Protein AF-A0A838WA69-F1 (afdb_monomer)

Sequence (49 aa):
MSAIATLEWVWWFNHHRLLEPLGYVPPVEYEEAFYRGQETQSIVPALTN

Mean predicted aligned error: 10.22 Å

Solvent-accessible surface area (backbone atoms only — not comparable to full-atom values): 2954 Å² total; per-residue (Å²): 134,57,76,65,61,54,52,54,49,52,50,47,40,64,68,44,64,61,13,57,87,56,74,68,44,56,66,68,63,51,48,52,53,51,51,55,50,51,52,53,63,61,48,57,72,75,69,72,126

pLDDT: mean 79.24, std 11.87, range [53.66, 93.62]

Radius of gyration: 17.78 Å; Cα contacts (8 Å, |Δi|>4): 12; chains: 1; bounding box: 33×13×54 Å

Foldseek 3Di:
DDPVVVVVVVVCCQQPVVCVVVVRDHPVVVVVVVVVVVVVVVVVVVPDD

Structure (mmCIF, N/CA/C/O backbone):
data_AF-A0A838WA69-F1
#
_entry.id   AF-A0A838WA69-F1
#
loop_
_atom_site.group_PDB
_atom_site.id
_atom_site.type_symbol
_atom_site.label_atom_id
_atom_site.label_alt_id
_atom_site.label_comp_id
_atom_site.label_asym_id
_atom_site.label_entity_id
_atom_site.label_seq_id
_atom_site.pdbx_PDB_ins_code
_atom_site.Cartn_x
_atom_site.Cartn_y
_atom_site.Cartn_z
_atom_site.occupancy
_atom_site.B_iso_or_equiv
_atom_site.auth_seq_id
_atom_site.auth_comp_id
_atom_site.auth_asym_id
_atom_site.auth_atom_id
_atom_site.pdbx_PDB_model_num
ATOM 1 N N . MET A 1 1 ? 16.707 -3.195 -17.987 1.00 66.62 1 MET A N 1
ATOM 2 C CA . MET A 1 1 ? 15.422 -2.492 -17.786 1.00 66.62 1 MET A CA 1
ATOM 3 C C . MET A 1 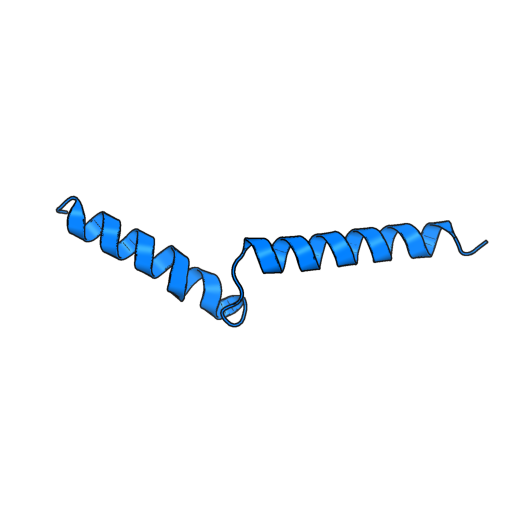1 ? 15.658 -1.013 -18.032 1.00 66.62 1 MET A C 1
ATOM 5 O O . MET A 1 1 ? 16.645 -0.496 -17.524 1.00 66.62 1 MET A O 1
ATOM 9 N N . SER A 1 2 ? 14.845 -0.364 -18.866 1.00 83.19 2 SER A N 1
ATOM 10 C CA . SER A 1 2 ? 14.906 1.093 -19.047 1.00 83.19 2 SER A CA 1
ATOM 11 C C . SER A 1 2 ? 14.235 1.785 -17.856 1.00 83.19 2 SER A C 1
ATOM 13 O O . SER A 1 2 ? 13.326 1.221 -17.252 1.00 83.19 2 SER A O 1
ATOM 15 N N . ALA A 1 3 ? 14.657 3.006 -17.517 1.00 82.81 3 ALA A N 1
ATOM 16 C CA . ALA A 1 3 ? 14.086 3.763 -16.396 1.00 82.81 3 ALA A CA 1
ATOM 17 C C . ALA A 1 3 ? 12.557 3.955 -16.511 1.00 82.81 3 ALA A C 1
ATOM 19 O O . ALA A 1 3 ? 11.855 3.937 -15.505 1.00 82.81 3 ALA A O 1
ATOM 20 N N . ILE A 1 4 ? 12.039 4.054 -17.741 1.00 86.69 4 ILE A N 1
ATOM 21 C CA . ILE A 1 4 ? 10.599 4.139 -18.027 1.00 86.69 4 ILE A CA 1
ATOM 22 C C . ILE A 1 4 ? 9.875 2.843 -17.644 1.00 86.69 4 ILE A C 1
ATOM 24 O O . ILE A 1 4 ? 8.835 2.903 -17.004 1.00 86.69 4 ILE A O 1
ATOM 28 N N . ALA A 1 5 ? 10.438 1.670 -17.955 1.00 88.19 5 ALA A N 1
ATOM 29 C CA . ALA A 1 5 ? 9.810 0.391 -17.611 1.00 88.19 5 ALA A CA 1
ATOM 30 C C . ALA A 1 5 ? 9.667 0.202 -16.090 1.00 88.19 5 ALA A C 1
ATOM 32 O O . ALA A 1 5 ? 8.677 -0.355 -15.622 1.00 88.19 5 ALA A O 1
ATOM 33 N N . THR A 1 6 ? 10.633 0.700 -15.312 1.00 92.94 6 THR A N 1
ATOM 34 C CA . THR A 1 6 ? 10.548 0.693 -13.847 1.00 92.94 6 THR A CA 1
ATOM 35 C C . THR A 1 6 ? 9.465 1.648 -13.341 1.00 92.94 6 THR A C 1
ATOM 37 O O . THR A 1 6 ? 8.713 1.278 -12.443 1.00 92.94 6 THR A O 1
ATOM 40 N N . LEU A 1 7 ? 9.358 2.853 -13.912 1.00 93.19 7 LEU A N 1
ATOM 41 C CA . LEU A 1 7 ? 8.355 3.839 -13.497 1.00 93.19 7 LEU A CA 1
ATOM 42 C C . LEU A 1 7 ? 6.923 3.353 -13.767 1.00 93.19 7 LEU A C 1
ATOM 44 O O . LEU A 1 7 ? 6.071 3.457 -12.887 1.00 93.19 7 LEU A O 1
ATOM 48 N N . GLU A 1 8 ? 6.687 2.754 -14.934 1.00 91.81 8 GLU A N 1
ATOM 49 C CA . GLU A 1 8 ? 5.399 2.149 -15.299 1.00 91.81 8 GLU A CA 1
ATOM 50 C C . GLU A 1 8 ? 4.999 1.031 -14.325 1.00 91.81 8 GLU A C 1
ATOM 52 O O . GLU A 1 8 ? 3.862 0.978 -13.854 1.00 91.81 8 GLU A O 1
ATOM 57 N N . TRP A 1 9 ? 5.949 0.163 -13.958 1.00 93.62 9 TRP A N 1
ATOM 58 C CA . TRP A 1 9 ? 5.696 -0.906 -12.992 1.00 93.62 9 TRP A CA 1
ATOM 59 C C . TRP A 1 9 ? 5.357 -0.362 -11.600 1.00 93.62 9 TRP A C 1
ATOM 61 O O . TRP A 1 9 ? 4.395 -0.825 -10.989 1.00 93.62 9 TRP A O 1
ATOM 71 N N . VAL A 1 10 ? 6.106 0.635 -11.112 1.00 91.62 10 VAL A N 1
ATOM 72 C CA . VAL A 1 10 ? 5.845 1.272 -9.808 1.00 91.62 10 VAL A CA 1
ATOM 73 C C . VAL A 1 10 ? 4.467 1.929 -9.800 1.00 91.62 10 VAL A C 1
ATOM 75 O O . VAL A 1 10 ? 3.712 1.763 -8.842 1.00 91.62 10 VAL A O 1
ATOM 78 N N . TRP A 1 11 ? 4.108 2.641 -10.871 1.00 89.38 11 TRP A N 1
ATOM 79 C CA . TRP A 1 11 ? 2.798 3.274 -10.976 1.00 89.38 11 TRP A CA 1
ATOM 80 C C . TRP A 1 11 ? 1.665 2.240 -10.968 1.00 89.38 11 TRP A C 1
ATOM 82 O O . TRP A 1 11 ? 0.738 2.371 -10.165 1.00 89.38 11 TRP A O 1
ATOM 92 N N . TRP A 1 12 ? 1.762 1.191 -11.792 1.00 90.75 12 TRP A N 1
ATOM 93 C CA . TRP A 1 12 ? 0.766 0.117 -11.842 1.00 90.75 12 TRP A CA 1
ATOM 94 C C . TRP A 1 12 ? 0.644 -0.610 -10.500 1.00 90.75 12 TRP A C 1
ATOM 96 O O . TRP A 1 12 ? -0.465 -0.838 -10.015 1.00 90.75 12 TRP A O 1
ATOM 106 N N . PHE A 1 13 ? 1.770 -0.935 -9.863 1.00 87.94 13 PHE A N 1
ATOM 107 C CA . PHE A 1 13 ? 1.771 -1.612 -8.571 1.00 87.94 13 PHE A CA 1
ATOM 108 C C . PHE A 1 13 ? 1.073 -0.764 -7.498 1.00 87.94 13 PHE A C 1
ATOM 110 O O . PHE A 1 13 ? 0.183 -1.265 -6.812 1.00 87.94 13 PHE A O 1
ATOM 117 N N . ASN A 1 14 ? 1.405 0.527 -7.409 1.00 87.06 14 ASN A N 1
ATOM 118 C CA . ASN A 1 14 ? 0.847 1.428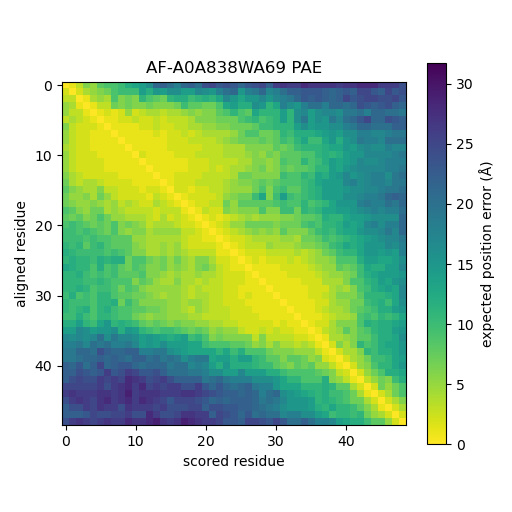 -6.399 1.00 87.06 14 ASN A CA 1
ATOM 119 C C . ASN A 1 14 ? -0.641 1.744 -6.620 1.00 87.06 14 ASN A C 1
ATOM 121 O O . ASN A 1 14 ? -1.376 1.867 -5.646 1.00 87.06 14 ASN A O 1
ATOM 125 N N . HIS A 1 15 ? -1.095 1.867 -7.872 1.00 82.69 15 HIS A N 1
ATOM 126 C CA . HIS A 1 15 ? -2.470 2.298 -8.173 1.00 82.69 15 HIS A CA 1
ATOM 127 C C . HIS A 1 15 ? -3.441 1.152 -8.468 1.00 82.69 15 HIS A C 1
ATOM 129 O O . HIS A 1 15 ? -4.647 1.354 -8.399 1.00 82.69 15 HIS A O 1
ATOM 135 N N . HIS A 1 16 ? -2.949 -0.038 -8.818 1.00 84.19 16 HIS A N 1
ATOM 136 C CA . HIS A 1 16 ? -3.811 -1.168 -9.179 1.00 84.19 16 HIS A CA 1
ATOM 137 C C . HIS A 1 16 ? -3.601 -2.335 -8.228 1.00 84.19 16 HIS A C 1
ATOM 139 O O . HIS A 1 16 ? -4.519 -2.721 -7.510 1.00 84.19 16 HIS A O 1
ATOM 145 N N . ARG A 1 17 ? -2.380 -2.879 -8.183 1.00 84.19 17 ARG A N 1
ATOM 146 C CA . ARG A 1 17 ? -2.092 -4.098 -7.415 1.00 84.19 17 ARG A CA 1
ATOM 147 C C . ARG A 1 17 ? -2.304 -3.900 -5.916 1.00 84.19 17 ARG A C 1
ATOM 149 O O . ARG A 1 17 ? -2.829 -4.787 -5.255 1.00 84.19 17 ARG A O 1
ATOM 156 N N . LEU A 1 18 ? -1.874 -2.758 -5.387 1.00 83.75 18 LEU A N 1
ATOM 157 C CA . LEU A 1 18 ? -1.981 -2.460 -3.964 1.00 83.75 18 LEU A CA 1
ATOM 158 C C . LEU A 1 18 ? -3.424 -2.127 -3.554 1.00 83.75 18 LEU A C 1
ATOM 160 O O . LEU A 1 18 ? -3.821 -2.451 -2.439 1.00 83.75 18 LEU A O 1
ATOM 164 N N . LEU A 1 19 ? -4.221 -1.545 -4.458 1.00 81.06 19 LEU A N 1
ATOM 165 C CA . LEU A 1 19 ? -5.594 -1.142 -4.147 1.00 81.06 19 LEU A CA 1
ATOM 166 C C . LEU A 1 19 ? -6.629 -2.249 -4.380 1.00 81.06 19 LEU A C 1
ATOM 168 O O . LEU A 1 19 ? -7.692 -2.198 -3.773 1.00 81.06 19 LEU A O 1
ATOM 172 N N . GLU A 1 20 ? -6.347 -3.254 -5.216 1.00 84.50 20 GLU A N 1
ATOM 173 C CA . GLU A 1 20 ? -7.270 -4.373 -5.478 1.00 84.50 20 GLU A CA 1
ATOM 174 C C . GLU A 1 20 ? -7.757 -5.052 -4.175 1.00 84.50 20 GLU A C 1
ATOM 176 O O . GLU A 1 20 ? -8.972 -5.161 -3.994 1.00 84.50 20 GLU A O 1
ATOM 181 N N . PRO A 1 21 ? -6.887 -5.416 -3.206 1.00 82.50 21 PRO A N 1
ATOM 182 C CA . PRO A 1 21 ? -7.336 -5.979 -1.928 1.00 82.50 21 PRO A CA 1
ATOM 183 C C . PRO A 1 21 ? -8.085 -4.985 -1.030 1.00 82.50 21 PRO A C 1
ATOM 185 O O . PRO A 1 21 ? -8.858 -5.404 -0.173 1.00 82.50 21 PRO A O 1
ATOM 188 N N . LEU A 1 22 ? -7.854 -3.681 -1.213 1.00 80.06 22 LEU A N 1
ATOM 189 C CA . LEU A 1 22 ? -8.495 -2.601 -0.454 1.00 80.06 22 LEU A CA 1
ATOM 190 C C . LEU A 1 22 ? -9.831 -2.155 -1.077 1.00 80.06 22 LEU A C 1
ATOM 192 O O . LEU A 1 22 ? -10.440 -1.201 -0.600 1.00 80.06 22 LEU A O 1
ATOM 196 N N . GLY A 1 23 ? -10.291 -2.803 -2.154 1.00 84.62 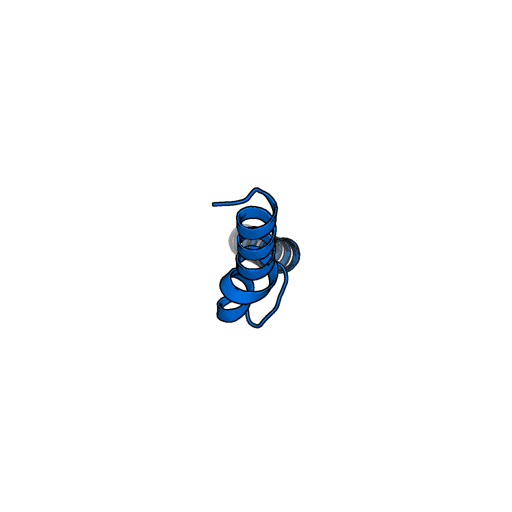23 GLY A N 1
ATOM 197 C CA . GLY A 1 23 ? -11.505 -2.404 -2.872 1.00 84.62 23 GLY A CA 1
ATOM 198 C C . GLY A 1 23 ? -11.346 -1.107 -3.670 1.00 84.62 23 GLY A C 1
ATOM 199 O O . GLY A 1 23 ? -12.315 -0.372 -3.835 1.00 84.62 23 GLY A O 1
ATOM 200 N N . TYR A 1 24 ? -10.137 -0.825 -4.159 1.00 82.50 24 TYR A N 1
ATOM 201 C CA . TYR A 1 24 ? -9.750 0.411 -4.853 1.00 82.50 24 TYR A CA 1
ATOM 202 C C . TYR A 1 24 ? -9.721 1.673 -3.978 1.00 82.50 24 TYR A C 1
ATOM 204 O O . TYR A 1 24 ? -9.656 2.784 -4.501 1.00 82.50 24 TYR A O 1
ATOM 212 N N . VAL A 1 25 ? -9.714 1.513 -2.654 1.00 84.44 25 VAL A N 1
ATOM 213 C CA . VAL A 1 25 ? -9.531 2.619 -1.707 1.00 84.44 25 VAL A CA 1
ATOM 214 C C . VAL A 1 25 ? -8.035 2.926 -1.556 1.00 84.44 25 VAL A C 1
ATOM 216 O O . VAL A 1 25 ? -7.258 2.000 -1.306 1.00 84.44 25 VAL A O 1
ATOM 219 N N . PRO A 1 26 ? -7.603 4.194 -1.694 1.00 82.81 26 PRO A N 1
ATOM 220 C CA . PRO A 1 26 ? -6.229 4.608 -1.437 1.00 82.81 26 PRO A CA 1
ATOM 221 C C . PRO A 1 26 ? -5.734 4.188 -0.043 1.00 82.81 26 PRO A C 1
ATOM 223 O O . PRO A 1 26 ? -6.500 4.237 0.921 1.00 82.81 26 PRO A O 1
ATOM 226 N N . PRO A 1 27 ? -4.442 3.851 0.122 1.00 79.62 27 PRO A N 1
ATOM 227 C CA . PRO A 1 27 ? -3.933 3.312 1.384 1.00 79.62 27 PRO A CA 1
ATOM 228 C C . PRO A 1 27 ? -4.055 4.313 2.523 1.00 79.62 27 PRO A C 1
ATOM 230 O O . PRO A 1 27 ? -4.429 3.933 3.620 1.00 79.62 27 PRO A O 1
ATOM 233 N N . VAL A 1 28 ? -3.832 5.600 2.238 1.00 85.12 28 VAL A N 1
ATOM 234 C CA . VAL A 1 28 ? -3.989 6.679 3.219 1.00 85.12 28 VAL A CA 1
ATOM 235 C C . VAL A 1 28 ? -5.422 6.761 3.750 1.00 85.12 28 VAL A C 1
ATOM 237 O O . VAL A 1 28 ? -5.625 6.845 4.954 1.00 85.12 28 VAL A O 1
ATOM 240 N N . GLU A 1 29 ? -6.428 6.639 2.881 1.00 85.50 29 GLU A N 1
ATOM 241 C CA . GLU A 1 29 ? -7.837 6.672 3.288 1.00 85.50 29 GLU A CA 1
ATOM 242 C C . GLU A 1 29 ? -8.212 5.420 4.095 1.00 85.50 29 GLU A C 1
ATOM 244 O O . GLU A 1 29 ? -8.949 5.504 5.083 1.00 85.50 29 GLU A O 1
ATOM 249 N N . TYR A 1 30 ? -7.676 4.259 3.704 1.00 84.50 30 TYR A N 1
ATOM 250 C CA . TYR A 1 30 ? -7.866 3.003 4.426 1.00 84.50 30 TYR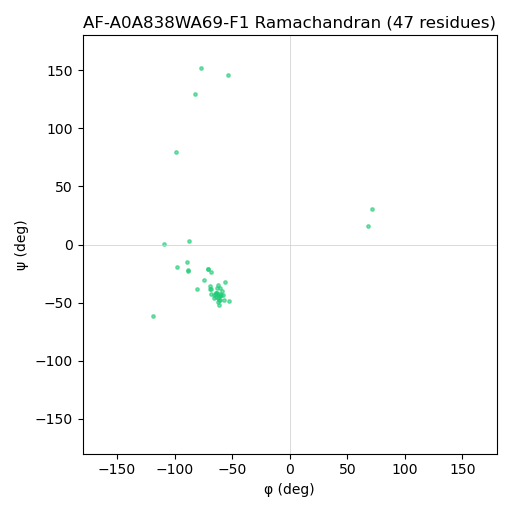 A CA 1
ATOM 251 C C . TYR A 1 30 ? -7.214 3.036 5.818 1.00 84.50 30 TYR A C 1
ATOM 253 O O . TYR A 1 30 ? -7.844 2.660 6.809 1.00 84.50 30 TYR A O 1
ATOM 261 N N . GLU A 1 31 ? -5.976 3.520 5.911 1.00 86.06 31 GLU A N 1
ATOM 262 C CA . GLU A 1 31 ? -5.231 3.681 7.162 1.00 86.06 31 GLU A CA 1
ATOM 263 C C . GLU A 1 31 ? -5.935 4.659 8.102 1.00 86.06 31 GLU A C 1
ATOM 265 O O . GLU A 1 31 ? -6.150 4.341 9.270 1.00 86.06 31 GLU A O 1
ATOM 270 N N . GLU A 1 32 ? -6.378 5.813 7.603 1.00 89.25 32 GLU A N 1
ATOM 271 C CA . GLU A 1 32 ? -7.152 6.768 8.397 1.00 89.25 32 GLU A CA 1
ATOM 272 C C . GLU A 1 32 ? -8.438 6.148 8.957 1.00 89.25 32 GLU A C 1
ATOM 274 O O . GLU A 1 32 ? -8.772 6.352 10.127 1.00 89.25 32 GLU A O 1
ATOM 279 N N . ALA A 1 33 ? -9.174 5.384 8.144 1.00 87.50 33 ALA A N 1
ATOM 280 C CA . ALA A 1 33 ? -10.377 4.694 8.599 1.00 87.50 33 ALA A CA 1
ATOM 281 C C . ALA A 1 33 ? -10.060 3.641 9.674 1.00 87.50 33 ALA A C 1
ATOM 283 O O . ALA A 1 33 ? -10.773 3.558 10.679 1.00 87.50 33 ALA A O 1
ATOM 284 N N . PHE A 1 34 ? -8.978 2.881 9.491 1.00 86.12 34 PHE A N 1
ATOM 285 C CA . PHE A 1 34 ? -8.500 1.894 10.456 1.00 86.12 34 PHE A CA 1
ATOM 286 C C . PHE A 1 34 ? -8.118 2.547 11.792 1.00 86.12 34 PHE A C 1
ATOM 288 O O . PHE A 1 34 ? -8.657 2.159 12.831 1.00 86.12 34 PHE A O 1
ATOM 295 N N . TYR A 1 35 ? -7.277 3.586 11.779 1.00 87.88 35 TYR A N 1
ATOM 296 C CA . TYR A 1 35 ? -6.851 4.284 12.995 1.00 87.88 35 TYR A CA 1
ATOM 297 C C . TYR A 1 35 ? -8.013 4.985 13.710 1.00 87.88 35 TYR A C 1
ATOM 299 O O . TYR A 1 35 ? -8.138 4.842 14.925 1.00 87.88 35 TYR A O 1
ATOM 307 N N . ARG A 1 36 ? -8.934 5.643 12.987 1.00 84.88 36 ARG A N 1
ATOM 308 C CA . ARG A 1 36 ? -10.161 6.205 13.596 1.00 84.88 36 ARG A CA 1
ATOM 309 C C . ARG A 1 36 ? -11.011 5.133 14.288 1.00 84.88 36 ARG A C 1
ATOM 311 O O . ARG A 1 36 ? -11.568 5.368 15.365 1.00 84.88 36 ARG A O 1
ATOM 318 N N . GLY A 1 37 ? -11.123 3.950 13.681 1.00 79.06 37 GLY A N 1
ATOM 319 C CA . GLY A 1 37 ? -11.822 2.808 14.271 1.00 79.06 37 GLY A CA 1
ATOM 320 C C . GLY A 1 37 ? -11.145 2.305 15.547 1.00 79.06 37 GLY A C 1
ATOM 321 O O . GLY A 1 37 ? -11.824 2.052 16.542 1.00 79.06 37 GLY A O 1
ATOM 322 N N . GLN A 1 38 ? -9.814 2.225 15.554 1.00 73.62 38 GLN A N 1
ATOM 323 C CA . GLN A 1 38 ? -9.032 1.821 16.725 1.00 73.62 38 GLN A CA 1
ATOM 324 C C . GLN A 1 38 ? -9.070 2.849 17.865 1.00 73.62 38 GLN A C 1
ATOM 326 O O . GLN A 1 38 ? -9.173 2.462 19.029 1.00 73.62 38 GLN A O 1
ATOM 331 N N . GLU A 1 39 ? -9.040 4.150 17.568 1.00 67.81 39 GLU A N 1
ATOM 332 C CA . GLU A 1 39 ? -9.253 5.198 18.574 1.00 67.81 39 GLU A CA 1
ATOM 333 C C . GLU A 1 39 ? -10.639 5.054 19.206 1.00 67.81 39 GLU A C 1
ATOM 335 O O . GLU A 1 39 ? -10.764 4.975 20.425 1.00 67.81 39 GLU A O 1
ATOM 340 N N . THR A 1 40 ? -11.678 4.882 18.387 1.00 60.97 40 THR A N 1
ATOM 341 C CA . THR A 1 40 ? -13.039 4.639 18.886 1.00 60.97 40 THR A CA 1
ATOM 342 C C . THR A 1 40 ? -13.076 3.400 19.783 1.00 60.97 40 THR A C 1
ATOM 344 O O . THR A 1 40 ? -13.587 3.463 20.900 1.00 60.97 40 THR A O 1
ATOM 347 N N . GLN A 1 41 ? -12.471 2.293 19.341 1.00 60.66 41 GLN A N 1
ATOM 348 C CA . GLN A 1 41 ? -12.451 1.016 20.057 1.00 60.66 41 GLN A CA 1
ATOM 349 C C . GLN A 1 41 ? -11.568 1.011 21.316 1.00 60.66 41 GLN A C 1
ATOM 351 O O . GLN A 1 41 ? -11.781 0.176 22.188 1.00 60.66 41 GLN A O 1
ATOM 356 N N . SER A 1 42 ? -10.603 1.925 21.437 1.00 59.00 42 SER A N 1
ATOM 357 C CA . SER A 1 42 ? -9.791 2.114 22.650 1.00 59.00 42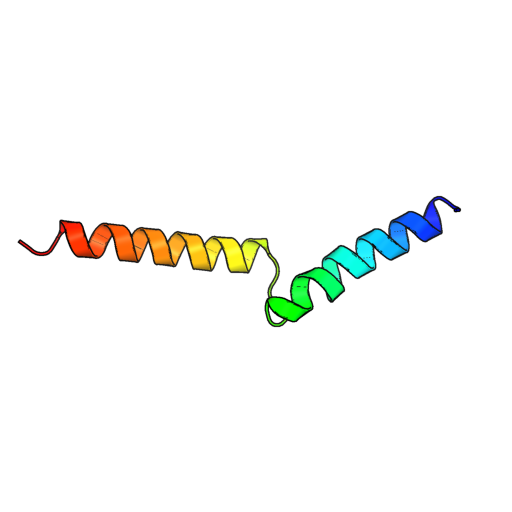 SER A CA 1
ATOM 358 C C . SER A 1 42 ? -10.424 3.094 23.646 1.00 59.00 42 SER A C 1
ATOM 360 O O . SER A 1 42 ? -10.166 2.989 24.845 1.00 59.00 42 SER A O 1
ATOM 362 N N . ILE A 1 43 ? -11.311 3.983 23.185 1.00 58.19 43 ILE A N 1
ATOM 363 C CA . ILE A 1 43 ? -12.085 4.899 24.035 1.00 58.19 43 ILE A CA 1
ATOM 364 C C . ILE A 1 43 ? -13.308 4.199 24.657 1.00 58.19 43 ILE A C 1
ATOM 366 O O . ILE A 1 43 ? -13.599 4.429 25.833 1.00 58.19 43 ILE A O 1
ATOM 370 N N . VAL A 1 44 ? -14.009 3.306 23.937 1.00 58.38 44 VAL A N 1
ATOM 371 C CA . VAL A 1 44 ? -15.192 2.609 24.498 1.00 58.38 44 VAL A CA 1
ATOM 372 C C . VAL A 1 44 ? -14.922 1.737 25.744 1.00 58.38 44 VAL A C 1
ATOM 374 O O . VAL A 1 44 ? -15.757 1.779 26.643 1.00 58.38 44 VAL A O 1
ATOM 377 N N . PRO A 1 45 ? -13.797 1.004 25.896 1.00 56.03 45 PRO A N 1
ATOM 378 C CA . PRO A 1 45 ? -13.509 0.228 27.105 1.00 56.03 45 PRO A CA 1
ATOM 379 C C . PRO A 1 45 ? -13.170 1.096 28.322 1.00 56.03 45 PRO A C 1
ATOM 381 O O . PRO A 1 45 ? -13.257 0.618 29.449 1.00 56.03 45 PRO A O 1
ATOM 384 N N . ALA A 1 46 ? -12.752 2.350 28.116 1.00 58.56 46 ALA A N 1
ATOM 385 C CA . ALA A 1 46 ? -12.303 3.238 29.188 1.00 58.56 46 ALA A CA 1
ATOM 386 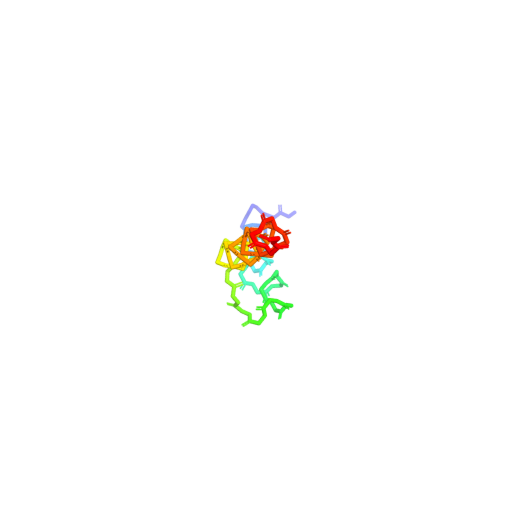C C . ALA A 1 46 ? -13.438 4.066 29.821 1.00 58.56 46 ALA A C 1
ATOM 388 O O . ALA A 1 46 ? -13.245 4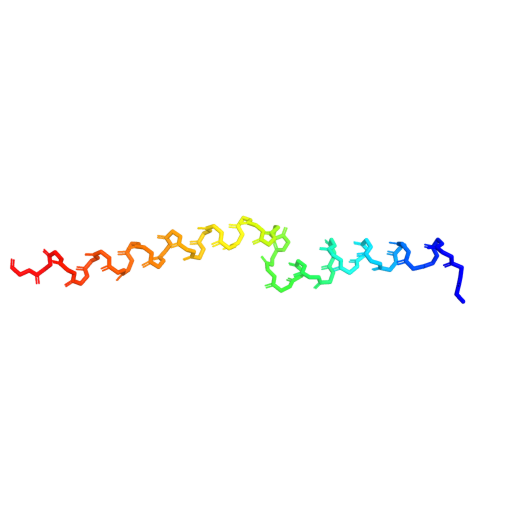.634 30.894 1.00 58.56 46 ALA A O 1
ATOM 389 N N . LEU A 1 47 ? -14.608 4.143 29.175 1.00 61.97 47 LEU A N 1
ATOM 390 C CA . LEU A 1 47 ? -15.748 4.963 29.614 1.00 61.97 47 LEU A CA 1
ATOM 391 C C . LEU A 1 47 ? -16.935 4.146 30.155 1.00 61.97 47 LEU A C 1
ATOM 393 O O . LEU A 1 47 ? -17.942 4.727 30.551 1.00 61.97 47 LEU A O 1
ATOM 397 N N . THR A 1 48 ? -16.835 2.815 30.190 1.00 55.06 48 THR A N 1
ATOM 398 C CA . THR A 1 48 ? -17.838 1.936 30.807 1.00 55.06 48 THR A CA 1
ATOM 399 C C . THR A 1 48 ? -17.389 1.523 32.211 1.00 55.06 48 THR A C 1
ATOM 401 O O . THR A 1 48 ? -16.862 0.426 32.385 1.00 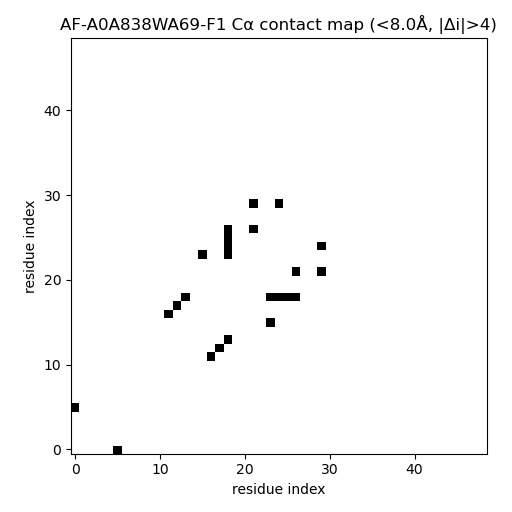55.06 48 THR A O 1
ATOM 404 N N . ASN A 1 49 ? -17.567 2.408 33.194 1.00 53.66 49 ASN A N 1
ATOM 405 C CA . ASN A 1 49 ? -17.582 2.091 34.629 1.00 53.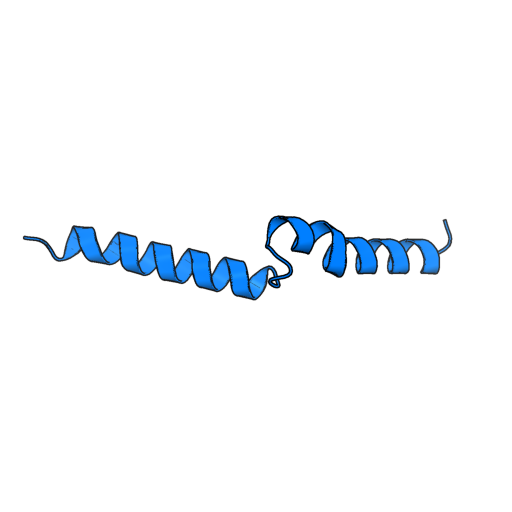66 49 ASN A CA 1
ATOM 406 C C . ASN A 1 49 ? -18.554 3.025 35.349 1.00 53.66 49 ASN A C 1
ATOM 408 O O . ASN A 1 49 ? -18.421 4.255 35.159 1.00 53.66 49 ASN A O 1
#

Secondary structure (DSSP, 8-state):
--HHHHHHHHHHIIIIITTGGGTT--HHHHHHHHHHHHHHHHHGGGS--